Protein AF-A0A2G8KL59-F1 (afdb_monomer)

Nearest PDB structures (foldseek):
  3nyb-assembly1_A  TM=6.757E-01  e=1.207E-05  Saccharomyces cerevisiae
  8idf-assembly1_A  TM=8.031E-01  e=1.115E-02  Homo sapiens
  5w0b-assembly4_A  TM=6.955E-01  e=7.708E-03  Homo sapiens
  5w0m-assembly1_A  TM=6.969E-01  e=2.984E-02  Homo sapiens
  6bu2-assembly1_A  TM=5.010E-01  e=3.952E-01  Mycobacterium tuberculosis H37Rv

Structure (mmCIF, N/CA/C/O backbone):
data_AF-A0A2G8KL59-F1
#
_entry.id   AF-A0A2G8KL59-F1
#
loop_
_atom_site.group_PDB
_atom_site.id
_atom_site.type_symbol
_atom_site.label_atom_id
_atom_site.label_alt_id
_atom_site.label_comp_id
_atom_site.label_asym_id
_atom_site.label_entity_id
_atom_site.label_seq_id
_atom_site.pdbx_PDB_ins_code
_atom_site.Cartn_x
_atom_site.Cartn_y
_atom_site.Cartn_z
_atom_site.occupancy
_atom_site.B_iso_or_equiv
_atom_site.auth_seq_id
_atom_site.auth_comp_id
_atom_site.auth_asym_id
_atom_site.auth_atom_id
_atom_site.pdbx_PDB_model_num
ATOM 1 N N . MET A 1 1 ? -15.447 -1.479 -6.024 1.00 52.22 1 MET A N 1
ATOM 2 C CA . MET A 1 1 ? -15.598 -0.350 -5.080 1.00 52.22 1 MET A CA 1
ATOM 3 C C . MET A 1 1 ? -14.205 0.105 -4.703 1.00 52.22 1 MET A C 1
ATOM 5 O O . MET A 1 1 ? -13.374 -0.768 -4.487 1.00 52.22 1 MET A O 1
ATOM 9 N N . CYS A 1 2 ? -13.952 1.416 -4.714 1.00 70.50 2 CYS A N 1
ATOM 10 C CA . CYS A 1 2 ? -12.702 1.983 -4.208 1.00 70.50 2 CYS A CA 1
ATOM 11 C C . CYS A 1 2 ? -12.591 1.745 -2.701 1.00 70.50 2 CYS A C 1
ATOM 13 O O . CYS A 1 2 ? -13.596 1.823 -1.992 1.00 70.50 2 CYS A O 1
ATOM 15 N N . ASP A 1 3 ? -11.370 1.474 -2.258 1.00 85.31 3 ASP A N 1
ATOM 16 C CA . ASP A 1 3 ? -11.011 1.362 -0.849 1.00 85.31 3 ASP A CA 1
ATOM 17 C C . ASP A 1 3 ? -10.439 2.716 -0.396 1.00 85.31 3 ASP A C 1
ATOM 19 O O . ASP A 1 3 ? -10.024 3.525 -1.230 1.00 85.31 3 ASP A O 1
ATOM 23 N N . ILE A 1 4 ? -10.487 3.002 0.905 1.00 86.75 4 ILE A N 1
ATOM 24 C CA . ILE A 1 4 ? -9.891 4.207 1.493 1.00 86.75 4 ILE A CA 1
ATOM 25 C C . ILE A 1 4 ? -8.611 3.807 2.220 1.00 86.75 4 ILE A C 1
ATOM 27 O O . ILE A 1 4 ? -8.664 3.040 3.179 1.00 86.75 4 ILE A O 1
ATOM 31 N N . ASP A 1 5 ? -7.485 4.386 1.817 1.00 85.38 5 ASP A N 1
ATOM 32 C CA . ASP A 1 5 ? -6.208 4.249 2.512 1.00 85.38 5 ASP A CA 1
ATOM 33 C C . ASP A 1 5 ? -5.974 5.447 3.444 1.00 85.38 5 ASP A C 1
ATOM 35 O O . ASP A 1 5 ? -5.984 6.604 3.020 1.00 85.38 5 ASP A O 1
ATOM 39 N N . LEU A 1 6 ? -5.751 5.178 4.730 1.00 85.75 6 LEU A N 1
ATOM 40 C CA . LEU A 1 6 ? -5.418 6.176 5.747 1.00 85.75 6 LEU A CA 1
ATOM 41 C C . LEU A 1 6 ? -4.033 5.897 6.329 1.00 85.75 6 LEU A C 1
ATOM 43 O O . LEU A 1 6 ? -3.660 4.750 6.575 1.00 85.75 6 LEU A O 1
ATOM 47 N N . VAL A 1 7 ? -3.278 6.960 6.605 1.00 86.00 7 VAL A N 1
ATOM 48 C CA . VAL A 1 7 ? -1.953 6.866 7.230 1.00 86.00 7 VAL A CA 1
ATOM 49 C C . VAL A 1 7 ? -1.899 7.769 8.456 1.00 86.00 7 VAL A C 1
ATOM 51 O O . VAL A 1 7 ? -2.078 8.981 8.345 1.00 86.00 7 VAL A O 1
ATOM 54 N N . PHE A 1 8 ? -1.608 7.195 9.625 1.00 85.62 8 PHE A N 1
ATOM 55 C CA . PHE A 1 8 ? -1.273 7.971 10.821 1.00 85.62 8 PHE A CA 1
ATOM 56 C C . PHE A 1 8 ? 0.236 8.229 10.889 1.00 85.62 8 PHE A C 1
ATOM 58 O O . PHE A 1 8 ? 1.040 7.292 10.877 1.00 85.62 8 PHE A O 1
ATOM 65 N N . LEU A 1 9 ? 0.615 9.505 10.993 1.00 80.81 9 LEU A N 1
ATOM 66 C CA . LEU A 1 9 ? 1.997 9.975 11.108 1.00 80.81 9 LEU A CA 1
ATOM 67 C C . LEU A 1 9 ? 2.200 10.693 12.449 1.00 80.81 9 LEU A C 1
ATOM 69 O O . LEU A 1 9 ? 1.324 11.442 12.879 1.00 80.81 9 LEU A O 1
ATOM 73 N N . GLY A 1 10 ? 3.363 10.507 13.079 1.00 78.25 10 GLY A N 1
ATOM 74 C CA . GLY A 1 10 ? 3.754 11.214 14.305 1.00 78.25 10 GLY A CA 1
ATOM 75 C C . GLY A 1 10 ? 4.236 10.290 15.421 1.00 78.25 10 GLY A C 1
ATOM 76 O O . GLY A 1 10 ? 4.453 9.098 15.205 1.00 78.25 10 GLY A O 1
ATOM 77 N N . ASP A 1 11 ? 4.406 10.856 16.617 1.00 81.69 11 ASP A N 1
ATOM 78 C CA . ASP A 1 11 ? 4.613 10.075 17.838 1.00 81.69 11 ASP A CA 1
ATOM 79 C C . ASP A 1 11 ? 3.263 9.527 18.317 1.00 81.69 11 ASP A C 1
ATOM 81 O O . ASP A 1 11 ? 2.388 10.272 18.759 1.00 81.69 11 ASP A O 1
ATOM 85 N N . LEU A 1 12 ? 3.076 8.218 18.160 1.00 83.62 12 LEU A N 1
ATOM 86 C CA . LEU A 1 12 ? 1.818 7.523 18.447 1.00 83.62 12 LEU A CA 1
ATOM 87 C C . LEU A 1 12 ? 1.906 6.674 19.730 1.00 83.62 12 LEU A C 1
ATOM 89 O O . LEU A 1 12 ? 0.947 5.974 20.080 1.00 83.62 12 LEU A O 1
ATOM 93 N N . GLY A 1 13 ? 3.042 6.735 20.433 1.00 85.62 13 GLY A N 1
ATOM 94 C CA . GLY A 1 13 ? 3.350 5.878 21.574 1.00 85.62 13 GLY A CA 1
ATOM 95 C C . GLY A 1 13 ? 3.427 4.389 21.215 1.00 85.62 13 GLY A C 1
ATOM 96 O O . GLY A 1 13 ? 3.571 4.000 20.054 1.00 85.62 13 GLY A O 1
ATOM 97 N N . ASP A 1 14 ? 3.319 3.533 22.231 1.00 88.69 14 ASP A N 1
ATOM 98 C CA . ASP A 1 14 ? 3.513 2.092 22.067 1.00 88.69 14 ASP A CA 1
ATOM 99 C C . ASP A 1 14 ? 2.321 1.387 21.408 1.00 88.69 14 ASP A C 1
ATOM 101 O O . ASP A 1 14 ? 1.160 1.567 21.787 1.00 88.69 14 ASP A O 1
ATOM 105 N N . ASN A 1 15 ? 2.635 0.474 20.483 1.00 88.38 15 ASN A N 1
ATOM 106 C CA . ASN A 1 15 ? 1.686 -0.431 19.824 1.00 88.38 15 ASN A CA 1
ATOM 107 C C . ASN A 1 15 ? 0.427 0.263 19.244 1.00 88.38 15 ASN A C 1
ATOM 109 O O . ASN A 1 15 ? -0.693 -0.204 19.496 1.00 88.38 15 ASN A O 1
ATOM 113 N N . PRO A 1 16 ? 0.564 1.344 18.451 1.00 91.19 16 PRO A N 1
ATOM 114 C CA . PRO A 1 16 ? -0.570 2.166 18.024 1.00 91.19 16 PRO A CA 1
ATOM 115 C C . PRO A 1 16 ? -1.569 1.397 17.147 1.00 91.19 16 PRO A C 1
ATOM 117 O O . PRO A 1 16 ? -2.777 1.523 17.335 1.00 91.19 16 PRO A O 1
ATOM 120 N N . CYS A 1 17 ? -1.076 0.519 16.267 1.00 92.81 17 CYS A N 1
ATOM 121 C CA . CYS A 1 17 ? -1.902 -0.344 15.417 1.00 92.81 17 CYS A CA 1
ATOM 122 C C . CYS A 1 17 ? -2.822 -1.260 16.235 1.00 92.81 17 CYS A C 1
ATOM 124 O O . CYS A 1 17 ? -4.033 -1.309 16.014 1.0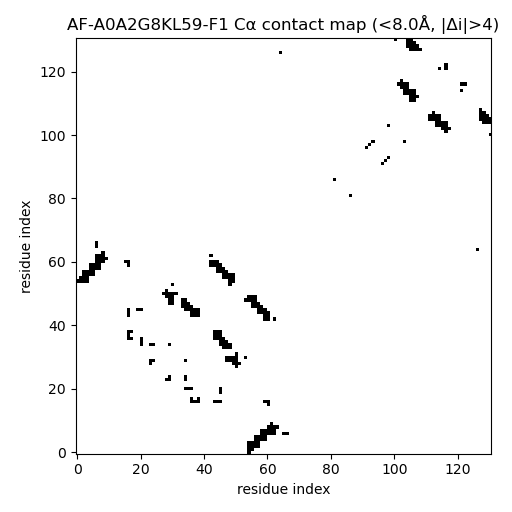0 92.81 17 CYS A O 1
ATOM 126 N N . ARG A 1 18 ? -2.260 -1.937 17.242 1.00 93.12 18 ARG A N 1
ATOM 127 C CA . ARG A 1 18 ? -3.021 -2.837 18.108 1.00 93.12 18 ARG A CA 1
ATOM 128 C C . ARG A 1 18 ? -4.033 -2.075 18.960 1.00 93.12 18 ARG A C 1
ATOM 130 O O . ARG A 1 18 ? -5.169 -2.519 19.069 1.00 93.12 18 ARG A O 1
ATOM 137 N N . ARG A 1 19 ? -3.638 -0.935 19.537 1.00 94.00 19 ARG A N 1
ATOM 138 C CA . ARG A 1 19 ? -4.530 -0.088 20.347 1.00 94.00 19 ARG A CA 1
ATOM 139 C C . ARG A 1 19 ? -5.746 0.367 19.548 1.00 94.00 19 ARG A C 1
ATOM 141 O O . ARG A 1 19 ? -6.863 0.093 19.973 1.00 94.00 19 ARG A O 1
ATOM 148 N N . LEU A 1 20 ? -5.530 0.955 18.368 1.00 93.88 20 LEU A N 1
ATOM 149 C CA . LEU A 1 20 ? -6.630 1.380 17.502 1.00 93.88 20 LEU A CA 1
ATOM 150 C C . LEU A 1 20 ? -7.520 0.193 17.116 1.00 93.88 20 LEU A C 1
ATOM 152 O O . LEU A 1 20 ? -8.742 0.289 17.158 1.00 93.88 20 LEU A O 1
ATOM 156 N N . GLY A 1 21 ? -6.914 -0.941 16.762 1.00 93.25 21 GLY A N 1
ATOM 157 C CA . GLY A 1 21 ? -7.649 -2.150 16.415 1.00 93.25 21 GLY A CA 1
ATOM 158 C C . GLY A 1 21 ? -8.581 -2.640 17.527 1.00 93.25 21 GLY A C 1
ATOM 159 O O . GLY A 1 21 ? -9.715 -3.015 17.244 1.00 93.25 21 GLY A O 1
ATOM 160 N N . GLU A 1 22 ? -8.132 -2.618 18.783 1.00 93.19 22 GLU A N 1
ATOM 161 C CA . GLU A 1 22 ? -8.970 -2.975 19.935 1.00 93.19 22 GLU A CA 1
ATOM 162 C C . GLU A 1 22 ? -10.053 -1.927 20.218 1.00 93.19 22 GLU A C 1
ATOM 164 O O . GLU A 1 22 ? -11.195 -2.287 20.496 1.00 93.19 22 GLU A O 1
ATOM 169 N N . GLU A 1 23 ? -9.745 -0.636 20.102 1.00 93.06 23 GLU A N 1
ATOM 170 C CA . GLU A 1 23 ? -10.741 0.433 20.263 1.00 93.06 23 GLU A CA 1
ATOM 171 C C . GLU A 1 23 ? -11.855 0.324 19.210 1.00 93.06 23 GLU A C 1
ATOM 173 O O . GLU A 1 23 ? -13.039 0.387 19.545 1.00 93.06 23 GLU A O 1
ATOM 178 N N . LEU A 1 24 ? -11.495 0.058 17.953 1.00 94.12 24 LEU A N 1
ATOM 179 C CA . LEU A 1 24 ? -12.447 -0.105 16.854 1.00 94.12 24 LEU A CA 1
ATOM 180 C C . LEU A 1 24 ? -13.315 -1.360 16.991 1.00 94.12 24 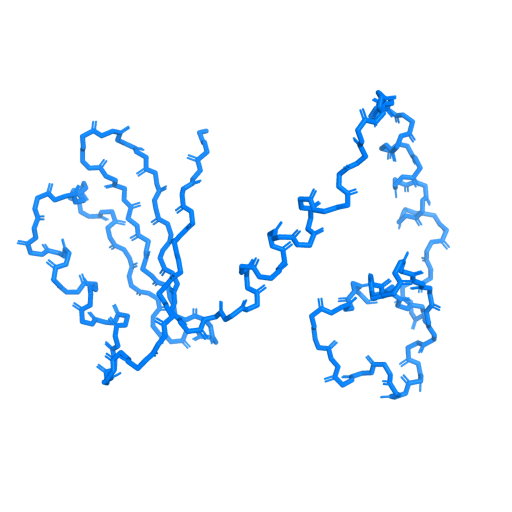LEU A C 1
ATOM 182 O O . LEU A 1 24 ? -14.471 -1.345 16.578 1.00 94.12 24 LEU A O 1
ATOM 186 N N . LYS A 1 25 ? -12.800 -2.442 17.590 1.00 91.44 25 LYS A N 1
ATOM 187 C CA . LYS A 1 25 ? -13.603 -3.647 17.882 1.00 91.44 25 LYS A CA 1
ATOM 188 C C . LYS A 1 25 ? -14.720 -3.385 18.886 1.00 91.44 25 LYS A C 1
ATOM 190 O O . LYS A 1 25 ? -15.706 -4.116 18.888 1.00 91.44 25 LYS A O 1
ATOM 195 N N . ASN A 1 26 ? -14.558 -2.369 19.729 1.00 89.25 26 ASN A N 1
ATOM 196 C CA . ASN A 1 26 ? -15.506 -2.018 20.779 1.00 89.25 26 ASN A CA 1
ATOM 197 C C . ASN A 1 26 ? -16.466 -0.888 20.373 1.00 89.25 26 ASN A C 1
ATOM 199 O O . ASN A 1 26 ? -17.247 -0.429 21.206 1.00 89.25 26 ASN A O 1
ATOM 203 N N . CYS A 1 27 ? -16.433 -0.428 19.118 1.00 89.88 27 CYS A N 1
ATOM 204 C CA . CYS A 1 27 ? -17.333 0.608 18.619 1.00 89.88 27 CYS A CA 1
ATOM 205 C C . CYS A 1 27 ? -18.234 0.094 17.486 1.00 89.88 27 CYS A C 1
ATOM 207 O O . CYS A 1 27 ? -18.028 -0.983 16.933 1.00 89.88 27 CYS A O 1
ATOM 209 N N . ALA A 1 28 ? -19.258 0.877 17.144 1.00 89.62 28 ALA A N 1
ATOM 210 C CA . ALA A 1 28 ? -20.235 0.529 16.112 1.00 89.62 28 ALA A CA 1
ATOM 211 C C . ALA A 1 28 ? -19.838 0.997 14.697 1.00 89.62 28 ALA A C 1
ATOM 213 O O . ALA A 1 28 ? -20.653 0.894 13.783 1.00 89.62 28 ALA A O 1
ATOM 214 N N . LEU A 1 29 ? -18.628 1.547 14.514 1.00 91.88 29 LEU A N 1
ATOM 215 C CA . LEU A 1 29 ? -18.187 2.032 13.200 1.00 91.88 29 LEU A CA 1
ATOM 216 C C . LEU A 1 29 ? -17.963 0.870 12.229 1.00 91.88 29 LEU A C 1
ATOM 218 O O . LEU A 1 29 ? -18.475 0.935 11.118 1.00 91.88 29 LEU A O 1
ATOM 222 N N . PRO A 1 30 ? -17.248 -0.209 12.593 1.00 94.62 30 PRO A N 1
ATOM 223 C CA . PRO A 1 30 ? -17.001 -1.285 11.650 1.00 94.62 30 PRO A CA 1
ATOM 224 C C . PRO A 1 30 ? -18.144 -2.294 11.637 1.00 94.62 30 PRO A C 1
ATOM 226 O O . PRO A 1 30 ? -18.700 -2.660 12.672 1.00 94.62 30 PRO A O 1
ATOM 229 N N . SER A 1 31 ? -18.427 -2.834 10.458 1.00 94.94 31 SER A N 1
ATOM 230 C CA . SER A 1 31 ? -19.261 -4.021 10.303 1.00 94.94 31 SER A CA 1
ATOM 231 C C . SER A 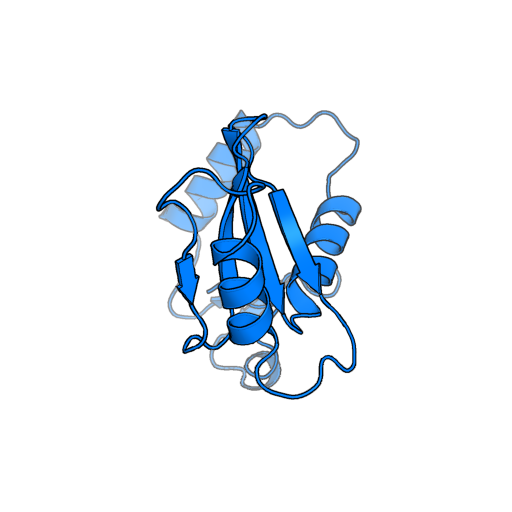1 31 ? -18.707 -5.161 11.164 1.00 94.94 31 SER A C 1
ATOM 233 O O . SER A 1 31 ? -17.491 -5.403 11.197 1.00 94.94 31 SER A O 1
ATOM 235 N N . GLN A 1 32 ? -19.592 -5.888 11.846 1.00 91.00 32 GLN A N 1
ATOM 236 C CA . GLN A 1 32 ? -19.202 -6.944 12.777 1.00 91.00 32 GLN A CA 1
ATOM 237 C C . GLN A 1 32 ? -18.314 -7.994 12.085 1.00 91.00 32 GLN A C 1
ATOM 239 O O . GLN A 1 32 ? -18.646 -8.510 11.021 1.00 91.00 32 GLN A O 1
ATOM 244 N N . GLY A 1 33 ? -17.157 -8.294 12.682 1.00 88.50 33 GLY A N 1
ATOM 245 C CA . GLY A 1 33 ? -16.207 -9.285 12.158 1.00 88.50 33 GLY A CA 1
ATOM 246 C C . GLY A 1 33 ? -15.346 -8.826 10.973 1.00 88.50 33 GLY A C 1
ATOM 247 O O . GLY A 1 33 ? -14.541 -9.614 10.479 1.00 88.50 33 GLY A O 1
ATOM 248 N N . THR A 1 34 ? -15.466 -7.574 10.520 1.00 93.75 34 THR A N 1
ATOM 249 C CA . THR A 1 34 ? -14.669 -7.072 9.382 1.00 93.75 34 THR A CA 1
ATOM 250 C C . THR A 1 34 ? -13.302 -6.523 9.778 1.00 93.75 34 THR A C 1
ATOM 252 O O . THR A 1 34 ? -12.401 -6.475 8.942 1.00 93.75 34 THR A O 1
ATOM 255 N N . ILE A 1 35 ? -13.124 -6.153 11.049 1.00 95.19 35 ILE A N 1
ATOM 256 C CA . ILE A 1 35 ? -11.869 -5.589 11.548 1.00 95.19 35 ILE A CA 1
ATOM 257 C C . ILE A 1 35 ? -10.783 -6.662 11.578 1.00 95.19 35 ILE A C 1
ATOM 259 O O . ILE A 1 35 ? -10.933 -7.704 12.220 1.00 95.19 35 ILE A O 1
ATOM 263 N N . LYS A 1 36 ? -9.646 -6.370 10.950 1.00 94.69 36 LYS A N 1
ATOM 264 C CA . LYS A 1 36 ? -8.431 -7.182 10.993 1.00 94.69 36 LYS A CA 1
ATOM 265 C C . LYS A 1 36 ? -7.250 -6.311 11.379 1.00 94.69 36 LYS A C 1
ATOM 267 O O . LYS A 1 36 ? -7.002 -5.287 10.757 1.00 94.69 36 LYS A O 1
ATOM 272 N N . VAL A 1 37 ? -6.505 -6.753 12.384 1.00 94.31 37 VAL A N 1
ATOM 273 C CA . VAL A 1 37 ? -5.283 -6.092 12.850 1.00 94.31 37 VAL A CA 1
ATOM 274 C C . VAL A 1 37 ? -4.100 -6.937 12.396 1.00 94.31 37 VAL A C 1
ATOM 276 O O . VAL A 1 37 ? -4.009 -8.113 12.745 1.00 94.31 37 VAL A O 1
ATOM 279 N N . LEU A 1 38 ? -3.225 -6.347 11.590 1.00 92.81 38 LEU A N 1
ATOM 280 C CA . LEU A 1 38 ? -2.021 -6.959 11.037 1.00 92.81 38 LEU A CA 1
ATOM 281 C C . LEU A 1 38 ? -0.815 -6.178 11.563 1.00 92.81 38 LEU A C 1
ATOM 283 O O . LEU A 1 38 ? -0.245 -5.344 10.867 1.00 92.81 38 LEU A O 1
ATOM 287 N N . ASP A 1 39 ? -0.457 -6.411 12.822 1.00 90.00 39 ASP A N 1
ATOM 288 C CA . ASP A 1 39 ? 0.560 -5.647 13.558 1.00 90.00 39 ASP A CA 1
ATOM 289 C C . ASP A 1 39 ? 1.980 -6.231 13.467 1.00 90.00 39 ASP A C 1
ATOM 291 O O . ASP A 1 39 ? 2.941 -5.568 13.844 1.00 90.00 39 ASP A O 1
ATOM 295 N N . LYS A 1 40 ? 2.125 -7.452 12.939 1.00 86.69 40 LYS A N 1
ATOM 296 C CA . LYS A 1 40 ? 3.415 -8.160 12.819 1.00 86.69 40 LYS A CA 1
ATOM 297 C C . LYS A 1 40 ? 4.167 -7.915 11.508 1.00 86.69 40 LYS A C 1
ATOM 299 O O . LYS A 1 40 ? 5.288 -8.393 11.359 1.00 86.69 40 LYS A O 1
ATOM 304 N N . ALA A 1 41 ? 3.546 -7.255 10.533 1.00 82.62 41 ALA A N 1
ATOM 305 C CA . ALA A 1 41 ? 4.176 -6.967 9.248 1.00 82.62 41 ALA A CA 1
ATOM 306 C C . ALA A 1 41 ? 5.135 -5.768 9.351 1.00 82.62 41 ALA A C 1
ATOM 308 O O . ALA A 1 41 ? 5.037 -4.965 10.275 1.00 82.62 41 ALA A O 1
ATOM 309 N N . THR A 1 42 ? 6.030 -5.609 8.369 1.00 80.94 42 THR A N 1
ATOM 310 C CA . THR A 1 42 ? 6.923 -4.436 8.262 1.00 80.94 42 THR A CA 1
ATOM 311 C C . THR A 1 42 ? 6.150 -3.116 8.257 1.00 80.94 42 THR A C 1
ATOM 313 O O . THR A 1 42 ? 6.631 -2.121 8.787 1.00 80.94 42 THR A O 1
ATOM 316 N N . VAL A 1 43 ? 4.941 -3.130 7.690 1.00 82.50 43 VAL A N 1
ATOM 317 C CA . VAL A 1 43 ? 3.963 -2.048 7.785 1.00 82.50 43 VAL A CA 1
ATOM 318 C C . VAL A 1 43 ? 2.757 -2.568 8.568 1.00 82.50 43 VAL A C 1
ATOM 320 O O . VAL A 1 43 ? 2.021 -3.405 8.041 1.00 82.50 43 VAL A O 1
ATOM 323 N N . PRO A 1 44 ? 2.541 -2.108 9.811 1.00 88.12 44 PRO A N 1
ATOM 324 C CA . PRO A 1 44 ? 1.346 -2.444 10.572 1.00 88.12 44 PRO A CA 1
ATOM 325 C C . PRO A 1 44 ? 0.089 -1.846 9.934 1.00 88.12 44 PRO A C 1
ATOM 327 O O . PRO A 1 44 ? 0.067 -0.652 9.627 1.00 88.12 44 PRO A O 1
ATOM 330 N N . ILE A 1 45 ? -0.964 -2.654 9.773 1.00 92.56 45 ILE A N 1
ATOM 331 C CA . ILE A 1 45 ? -2.223 -2.235 9.132 1.00 92.56 45 ILE A CA 1
ATOM 332 C C . ILE A 1 45 ? -3.433 -2.675 9.961 1.00 92.56 45 ILE A C 1
ATOM 334 O O . ILE A 1 45 ? -3.500 -3.818 10.416 1.00 92.56 45 ILE A O 1
ATOM 338 N N . VAL A 1 46 ? -4.425 -1.797 10.100 1.00 94.88 46 VAL A N 1
ATOM 339 C CA . VAL A 1 46 ? -5.787 -2.137 10.529 1.00 94.88 46 VAL A CA 1
ATOM 340 C C . VAL A 1 46 ? -6.709 -2.038 9.322 1.00 94.88 46 VAL A C 1
ATOM 342 O O . VAL A 1 46 ? -6.829 -0.976 8.725 1.00 94.88 46 VAL A O 1
ATOM 345 N N . LYS A 1 47 ? -7.368 -3.136 8.967 1.00 95.00 47 LYS A N 1
ATOM 346 C CA . LYS A 1 47 ? -8.368 -3.177 7.896 1.00 95.00 47 LYS A CA 1
ATOM 347 C C . LYS A 1 47 ? -9.754 -3.268 8.498 1.00 95.00 47 LYS A C 1
ATOM 349 O O . LYS A 1 47 ? -9.933 -4.014 9.460 1.00 95.00 47 LYS A O 1
ATOM 354 N N . LEU A 1 48 ? -10.731 -2.574 7.935 1.00 95.94 48 LEU A N 1
ATOM 355 C CA . LEU A 1 48 ? -12.127 -2.660 8.361 1.00 95.94 48 LEU A CA 1
ATOM 356 C C . LEU A 1 48 ? -13.086 -2.371 7.208 1.00 95.94 48 LEU A C 1
ATOM 358 O O . LEU A 1 48 ? -12.690 -1.905 6.142 1.00 95.94 48 LEU A O 1
ATOM 362 N N . THR A 1 49 ? -14.367 -2.651 7.415 1.00 95.75 49 THR A N 1
ATOM 363 C CA . THR A 1 49 ? -15.443 -2.177 6.538 1.00 95.75 49 THR A CA 1
ATOM 364 C C . THR A 1 49 ? -16.397 -1.344 7.367 1.00 95.75 49 THR A C 1
ATOM 366 O O . THR A 1 49 ? -16.903 -1.837 8.371 1.00 95.75 49 THR A O 1
ATOM 369 N N . ASP A 1 50 ? -16.636 -0.100 6.971 1.00 94.12 50 ASP A N 1
ATOM 370 C CA . ASP A 1 50 ? -17.580 0.775 7.662 1.00 94.12 50 ASP A CA 1
ATOM 371 C C . ASP A 1 50 ? -19.001 0.185 7.617 1.00 94.12 50 ASP A C 1
ATOM 373 O O . ASP A 1 50 ? -19.457 -0.310 6.584 1.00 94.12 50 ASP A O 1
ATOM 377 N N . ALA A 1 51 ? -19.697 0.193 8.752 1.00 94.06 51 ALA A N 1
ATOM 378 C CA . ALA A 1 51 ? -21.005 -0.432 8.924 1.00 94.06 51 ALA A CA 1
ATOM 379 C C . ALA A 1 51 ? -22.100 0.257 8.108 1.00 94.06 51 ALA A C 1
ATOM 381 O O . ALA A 1 51 ? -23.023 -0.407 7.635 1.00 94.06 51 ALA A O 1
ATOM 382 N N . PHE A 1 52 ? -21.995 1.571 7.917 1.00 93.31 52 PHE A N 1
ATOM 383 C CA . PHE A 1 52 ? -23.034 2.355 7.262 1.00 93.31 52 PHE A CA 1
ATOM 384 C C . PHE A 1 52 ? -22.842 2.416 5.743 1.00 93.31 52 PHE A C 1
ATOM 386 O O . PHE A 1 52 ? -23.744 2.086 4.978 1.00 93.31 52 PHE A O 1
ATOM 393 N N . THR A 1 53 ? -21.653 2.815 5.301 1.00 93.50 53 THR A N 1
ATOM 394 C CA . THR A 1 53 ? -21.315 3.049 3.891 1.00 93.50 53 THR A CA 1
ATOM 395 C C . THR A 1 53 ? -20.854 1.795 3.158 1.00 93.50 53 THR A C 1
ATOM 397 O O . THR A 1 53 ? -20.817 1.795 1.929 1.00 93.50 53 THR A O 1
ATOM 400 N N . GLN A 1 54 ? -20.490 0.735 3.892 1.00 93.38 54 GLN A N 1
ATOM 401 C CA . GLN A 1 54 ? -19.900 -0.496 3.350 1.00 93.38 54 GLN A CA 1
ATOM 402 C C . GLN A 1 54 ? -18.561 -0.279 2.623 1.00 93.38 54 GLN A C 1
ATOM 404 O O . GLN A 1 54 ? -18.090 -1.148 1.885 1.00 93.38 54 GLN A O 1
ATOM 409 N N . ILE A 1 55 ? -17.917 0.872 2.835 1.00 93.50 55 ILE A N 1
ATOM 410 C CA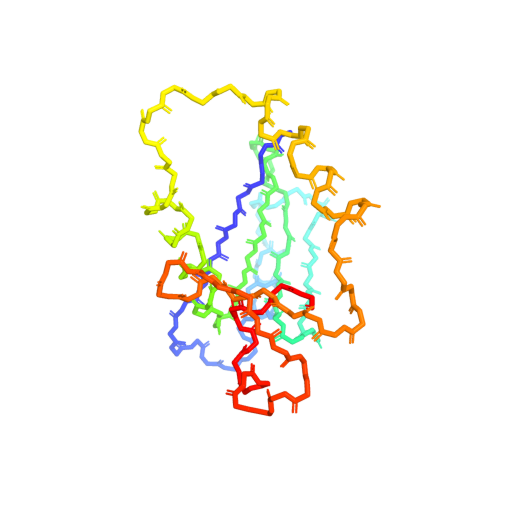 . ILE A 1 55 ? -16.603 1.173 2.269 1.00 93.50 55 ILE A CA 1
ATOM 411 C C . ILE A 1 55 ? -15.525 0.441 3.073 1.00 93.50 55 ILE A C 1
ATOM 413 O O . ILE A 1 55 ? -15.549 0.420 4.307 1.00 93.50 55 ILE A O 1
ATOM 417 N N . ARG A 1 56 ? -14.565 -0.168 2.369 1.00 94.25 56 ARG A N 1
ATOM 418 C CA . ARG A 1 56 ? -13.378 -0.765 2.989 1.00 94.25 56 ARG A CA 1
ATOM 419 C C . ARG A 1 56 ? -12.345 0.312 3.287 1.00 94.25 56 ARG A C 1
ATOM 421 O O . ARG A 1 56 ? -12.099 1.177 2.450 1.00 94.25 56 ARG A O 1
ATOM 428 N N . VAL A 1 57 ? -11.742 0.226 4.466 1.00 93.94 57 VAL A N 1
ATOM 429 C CA . VAL A 1 57 ? -10.724 1.165 4.934 1.00 93.94 57 VAL A CA 1
ATOM 430 C C . VAL A 1 57 ? -9.498 0.388 5.394 1.00 93.94 57 VAL A C 1
ATOM 432 O O . VAL A 1 57 ? -9.613 -0.493 6.251 1.00 93.94 57 VAL A O 1
ATOM 435 N N . ASP A 1 58 ? -8.339 0.749 4.854 1.00 92.12 58 ASP A N 1
ATOM 436 C CA . ASP A 1 58 ? -7.027 0.248 5.246 1.00 92.12 58 ASP A CA 1
ATOM 437 C C . ASP A 1 58 ? -6.268 1.381 5.962 1.00 92.12 58 ASP A C 1
ATOM 439 O O . ASP A 1 58 ? -6.022 2.445 5.403 1.00 92.12 58 ASP A O 1
ATOM 443 N N . ILE A 1 59 ? -5.917 1.179 7.233 1.00 92.38 59 ILE A N 1
ATOM 444 C CA . ILE A 1 59 ? -5.252 2.175 8.085 1.00 92.38 59 ILE A CA 1
ATOM 445 C C . ILE A 1 59 ? -3.838 1.694 8.390 1.00 92.38 59 ILE A C 1
ATOM 447 O O . ILE A 1 59 ? -3.663 0.688 9.075 1.00 92.38 59 ILE A O 1
ATOM 451 N N . SER A 1 60 ? -2.828 2.422 7.931 1.00 89.94 60 SER A N 1
ATOM 452 C CA . SER A 1 60 ? -1.417 2.126 8.189 1.00 89.94 60 SER A CA 1
ATOM 453 C C . SER A 1 60 ? -0.780 3.139 9.141 1.00 89.94 60 SER A C 1
ATOM 455 O O . SER A 1 60 ? -1.262 4.260 9.322 1.00 89.94 60 SER A O 1
ATOM 457 N N . PHE A 1 61 ? 0.309 2.728 9.788 1.00 86.12 61 PHE A N 1
ATOM 458 C CA . PHE A 1 61 ? 0.967 3.501 10.840 1.00 86.12 61 PHE A CA 1
ATOM 459 C C . PHE A 1 61 ? 2.425 3.765 10.500 1.00 86.12 61 PHE A C 1
ATOM 461 O O . PHE A 1 61 ? 3.170 2.836 10.199 1.00 86.12 61 PHE A O 1
ATOM 468 N N . ASN A 1 62 ? 2.833 5.027 10.638 1.00 67.25 62 ASN A N 1
ATOM 469 C CA . ASN A 1 62 ? 4.221 5.478 10.545 1.00 67.25 62 ASN A CA 1
ATOM 470 C C . ASN A 1 62 ? 4.926 5.100 9.226 1.00 67.25 62 ASN A C 1
ATOM 472 O O . ASN A 1 62 ? 6.123 4.817 9.201 1.00 67.25 62 ASN A O 1
ATOM 476 N N . VAL A 1 63 ? 4.180 5.116 8.118 1.00 62.56 63 VAL A N 1
ATOM 477 C CA . VAL A 1 63 ? 4.714 4.905 6.769 1.00 62.56 63 VAL A CA 1
ATOM 478 C C . VAL A 1 63 ? 4.666 6.226 6.015 1.00 62.56 63 VAL A C 1
ATOM 480 O O . VAL A 1 63 ? 3.689 6.529 5.338 1.00 62.56 63 VAL A O 1
ATOM 483 N N . LYS A 1 64 ? 5.723 7.039 6.132 1.00 58.38 64 LYS A N 1
ATOM 484 C CA . LYS A 1 64 ? 5.858 8.272 5.328 1.00 58.38 64 LYS A CA 1
ATOM 485 C C . LYS A 1 64 ? 5.793 8.002 3.819 1.00 58.38 64 LYS A C 1
ATOM 487 O O . LYS A 1 64 ? 5.321 8.837 3.052 1.00 58.38 64 LYS A O 1
ATOM 492 N N . THR A 1 65 ? 6.225 6.818 3.407 1.00 60.66 65 THR A N 1
ATOM 493 C CA . THR A 1 65 ? 6.492 6.512 2.004 1.00 60.66 65 THR A CA 1
ATOM 494 C C . THR A 1 65 ? 5.231 6.311 1.168 1.00 60.66 65 THR A C 1
ATOM 496 O O . THR A 1 65 ? 5.219 6.712 0.013 1.00 60.66 65 THR A O 1
ATOM 499 N N . THR A 1 66 ? 4.120 5.820 1.730 1.00 59.56 66 THR A N 1
ATOM 500 C CA . THR A 1 66 ? 2.860 5.655 0.974 1.00 59.56 66 THR A CA 1
ATOM 501 C C . THR A 1 66 ? 2.270 6.998 0.533 1.00 59.56 66 THR A C 1
ATOM 503 O O . THR A 1 66 ? 1.819 7.138 -0.603 1.00 59.56 66 THR A O 1
ATOM 506 N N . THR A 1 67 ? 2.310 8.014 1.402 1.00 64.31 67 THR A N 1
ATOM 507 C CA . THR A 1 67 ? 1.829 9.365 1.066 1.00 64.31 67 THR A CA 1
ATOM 508 C C . THR A 1 67 ? 2.734 10.074 0.061 1.00 64.31 67 THR A C 1
ATOM 510 O O . THR A 1 67 ? 2.249 10.829 -0.780 1.00 64.31 67 THR A O 1
ATOM 513 N N . GLU A 1 68 ? 4.042 9.815 0.115 1.00 67.94 68 GLU A N 1
ATOM 514 C CA . GLU A 1 68 ? 5.004 10.342 -0.857 1.00 67.94 68 GLU A CA 1
ATOM 515 C C . GLU A 1 68 ? 4.801 9.697 -2.232 1.00 67.94 68 GLU A C 1
ATOM 517 O O . GLU A 1 68 ? 4.756 10.416 -3.226 1.00 67.94 68 GLU A O 1
ATOM 522 N N . CYS A 1 69 ? 4.567 8.381 -2.295 1.00 65.56 69 CYS A N 1
ATOM 523 C CA . CYS A 1 69 ? 4.231 7.684 -3.537 1.00 65.56 69 CYS A CA 1
ATOM 524 C C . CYS A 1 69 ? 2.927 8.202 -4.161 1.00 65.56 69 CYS A C 1
ATOM 526 O O . CYS A 1 69 ? 2.893 8.460 -5.362 1.00 65.56 69 CYS A O 1
ATOM 528 N N . ALA A 1 70 ? 1.866 8.388 -3.368 1.00 67.62 70 ALA A N 1
ATOM 529 C CA . ALA A 1 70 ? 0.591 8.909 -3.870 1.00 67.62 70 ALA A CA 1
ATOM 530 C C . ALA A 1 70 ? 0.757 10.314 -4.471 1.00 67.62 70 ALA A C 1
ATOM 532 O O . ALA A 1 70 ? 0.360 10.560 -5.610 1.00 67.62 70 ALA A O 1
ATOM 533 N N . LYS A 1 71 ? 1.446 11.205 -3.749 1.00 68.81 71 LYS A N 1
ATOM 534 C CA . LYS A 1 71 ? 1.755 12.553 -4.233 1.00 68.81 71 LYS A CA 1
ATOM 535 C C . LYS A 1 71 ? 2.665 12.536 -5.463 1.00 68.81 71 LYS A C 1
ATOM 537 O O . LYS A 1 71 ? 2.494 13.350 -6.364 1.00 68.81 71 LYS A O 1
ATOM 542 N N . PHE A 1 72 ? 3.627 11.617 -5.514 1.00 71.56 72 PHE A N 1
ATOM 543 C CA . PHE A 1 72 ? 4.497 11.441 -6.671 1.00 71.56 72 PHE A CA 1
ATOM 544 C C . PHE A 1 72 ? 3.692 11.043 -7.912 1.00 71.56 72 PHE A C 1
ATOM 546 O O . PHE A 1 72 ? 3.893 11.638 -8.967 1.00 71.56 72 PHE A O 1
ATOM 553 N N . ILE A 1 73 ? 2.751 10.101 -7.785 1.00 73.31 73 ILE A N 1
ATOM 554 C CA . ILE A 1 73 ? 1.864 9.704 -8.885 1.00 73.31 73 ILE A CA 1
ATOM 555 C C . ILE A 1 73 ? 1.028 10.899 -9.341 1.00 73.31 73 ILE A C 1
ATOM 557 O O . ILE A 1 73 ? 1.040 11.210 -10.527 1.00 73.31 73 ILE A O 1
ATOM 561 N N . GLU A 1 74 ? 0.367 11.608 -8.421 1.00 73.75 74 GLU A N 1
ATOM 562 C CA . GLU A 1 74 ? -0.447 12.788 -8.751 1.00 73.75 74 GLU A CA 1
ATOM 563 C C . GLU A 1 74 ? 0.339 13.857 -9.524 1.00 73.75 74 GLU A C 1
ATOM 565 O O . GLU A 1 74 ? -0.183 14.431 -10.477 1.00 73.75 74 GLU A O 1
ATOM 570 N N . LEU A 1 75 ? 1.605 14.092 -9.162 1.00 74.25 75 LEU A N 1
ATOM 571 C CA . LEU A 1 75 ? 2.477 15.050 -9.849 1.00 74.25 75 LEU A CA 1
ATOM 572 C C . LEU A 1 75 ? 2.888 14.617 -11.266 1.00 74.25 75 LEU A C 1
ATOM 574 O O . LEU A 1 75 ? 3.275 15.471 -12.060 1.00 74.25 75 LEU A O 1
ATOM 578 N N . HIS A 1 76 ? 2.829 13.321 -11.580 1.00 71.62 76 HIS A N 1
ATOM 579 C CA . HIS A 1 76 ? 3.303 12.759 -12.850 1.00 71.62 76 HIS A CA 1
ATOM 580 C C . HIS A 1 76 ? 2.174 12.225 -13.744 1.00 71.62 76 HIS A C 1
ATOM 582 O O . HIS A 1 76 ? 2.445 11.696 -14.825 1.00 71.62 76 HIS A O 1
ATOM 588 N N . VAL A 1 77 ? 0.906 12.381 -13.347 1.00 77.31 77 VAL A N 1
ATOM 589 C CA . VAL A 1 77 ? -0.226 12.156 -14.254 1.00 77.31 77 VAL A CA 1
ATOM 590 C C . VAL A 1 77 ? -0.216 13.254 -15.318 1.00 77.31 77 VAL A C 1
ATOM 592 O O . VAL A 1 77 ? -0.366 14.435 -15.013 1.00 77.31 77 VAL A O 1
ATOM 595 N N . SER A 1 78 ? -0.034 12.864 -16.583 1.00 71.69 78 SER A N 1
ATOM 596 C CA . SER A 1 78 ? -0.068 13.815 -17.697 1.00 71.69 78 SER A CA 1
ATOM 597 C C . SER A 1 78 ? -1.458 14.457 -17.816 1.00 71.69 78 SER A C 1
ATOM 599 O O . SER A 1 78 ? -2.456 13.729 -17.812 1.00 71.69 78 SER A O 1
ATOM 601 N N . PRO A 1 79 ? -1.548 15.790 -17.972 1.00 72.31 79 PRO A N 1
ATOM 602 C CA . PRO A 1 79 ? -2.813 16.476 -18.229 1.00 72.31 79 PRO A CA 1
ATOM 603 C C . PRO A 1 79 ? -3.319 16.279 -19.670 1.00 72.31 79 PRO A C 1
ATOM 605 O O . PRO A 1 79 ? -4.467 16.606 -19.965 1.00 72.31 79 PRO A O 1
ATOM 608 N N . GLU A 1 80 ? -2.476 15.765 -20.571 1.00 79.06 80 GLU A N 1
ATOM 609 C CA . GLU A 1 80 ? -2.812 15.562 -21.981 1.00 79.06 80 GLU A CA 1
ATOM 610 C C . GLU A 1 80 ? -3.662 14.298 -22.190 1.00 79.06 80 GLU A C 1
ATOM 612 O O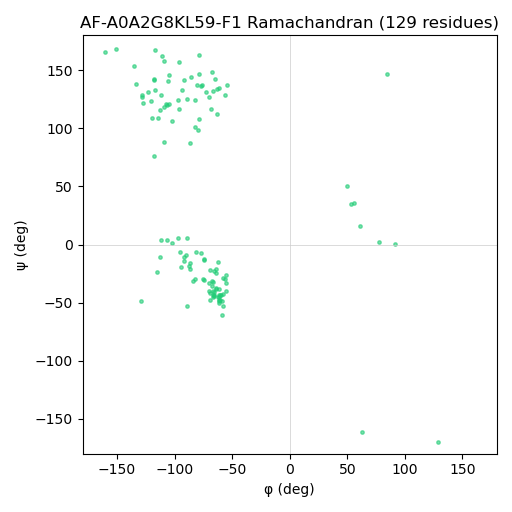 . GLU A 1 80 ? -3.461 13.297 -21.499 1.00 79.06 80 GLU A O 1
ATOM 617 N N . PRO A 1 81 ? -4.586 14.283 -23.168 1.00 69.44 81 PRO A N 1
ATOM 618 C CA . PRO A 1 81 ? -5.374 13.101 -23.485 1.00 69.44 81 PRO A CA 1
ATOM 619 C C . PRO A 1 81 ? -4.474 11.956 -23.965 1.00 69.44 81 PRO A C 1
ATOM 621 O O . PRO A 1 81 ? -3.882 11.988 -25.043 1.00 69.44 81 PRO A O 1
ATOM 624 N N . ILE A 1 82 ? -4.401 10.909 -23.148 1.00 80.69 82 ILE A N 1
ATOM 625 C CA . ILE A 1 82 ? -3.596 9.719 -23.406 1.00 80.69 82 ILE A CA 1
ATOM 626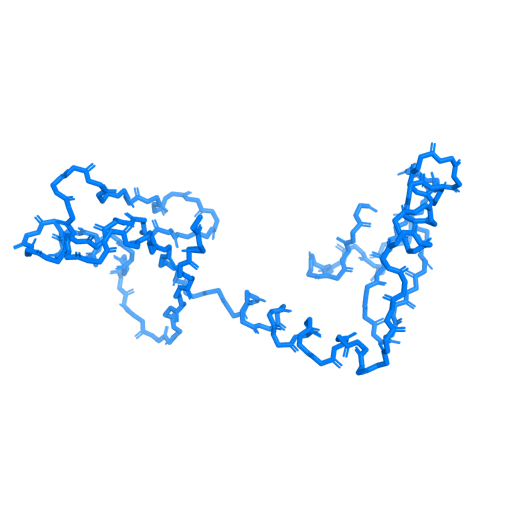 C C . ILE A 1 82 ? -4.444 8.651 -24.104 1.00 80.69 82 ILE A C 1
ATOM 628 O O . ILE A 1 82 ? -5.524 8.289 -23.636 1.00 80.69 82 ILE A O 1
ATOM 632 N N . ASN A 1 83 ? -3.920 8.052 -25.178 1.00 86.38 83 ASN A N 1
ATOM 633 C CA . ASN A 1 83 ? -4.469 6.802 -25.699 1.00 86.38 83 ASN A CA 1
ATOM 634 C C . ASN A 1 83 ? -3.973 5.617 -24.853 1.00 86.38 83 ASN A C 1
ATOM 636 O O . ASN A 1 83 ? -2.870 5.105 -25.057 1.00 86.38 83 ASN A O 1
ATOM 640 N N . TYR A 1 84 ? -4.807 5.167 -23.914 1.00 83.00 84 TYR A N 1
ATOM 641 C CA . TYR A 1 84 ? -4.485 4.046 -23.026 1.00 83.00 84 TYR A CA 1
ATOM 642 C C . TYR A 1 84 ? -4.167 2.742 -23.771 1.00 83.00 84 TYR A C 1
ATOM 644 O O . TYR A 1 84 ? -3.376 1.948 -23.274 1.00 83.00 84 TYR A O 1
ATOM 652 N N . GLY A 1 85 ? -4.729 2.524 -24.966 1.00 84.62 85 GL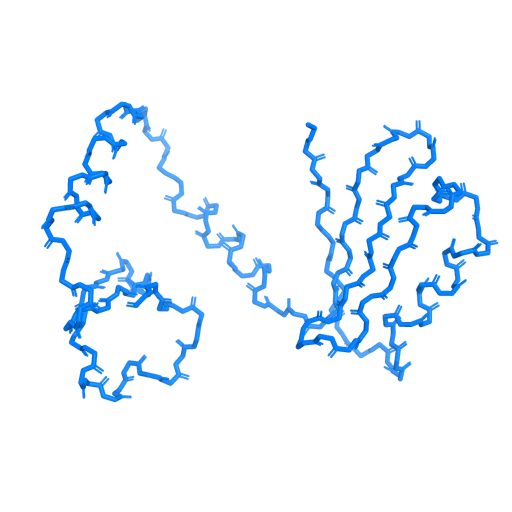Y A N 1
ATOM 653 C CA . GLY A 1 85 ? -4.435 1.342 -25.777 1.00 84.62 85 GLY A CA 1
ATOM 654 C C . GLY A 1 85 ? -2.988 1.320 -26.270 1.00 84.62 85 GLY A C 1
ATOM 655 O O . GLY A 1 85 ? -2.316 0.300 -26.153 1.00 84.62 85 GLY A O 1
ATOM 656 N N . VAL A 1 86 ? -2.482 2.459 -26.753 1.00 86.44 86 VAL A N 1
ATOM 657 C CA . VAL A 1 86 ? -1.082 2.592 -27.196 1.00 86.44 86 VAL A CA 1
ATOM 658 C C . VAL A 1 86 ? -0.120 2.442 -26.017 1.00 86.44 86 VAL A C 1
ATOM 660 O O . VAL A 1 86 ? 0.861 1.708 -26.129 1.00 86.44 86 VAL A O 1
ATOM 663 N N . LEU A 1 87 ? -0.421 3.066 -24.870 1.00 83.50 87 LEU A N 1
ATOM 664 C CA . LEU A 1 87 ? 0.390 2.890 -23.661 1.00 83.50 87 LEU A CA 1
ATOM 665 C C . LEU A 1 87 ? 0.419 1.437 -23.187 1.00 83.50 87 LEU A C 1
ATOM 667 O O . LEU A 1 87 ? 1.481 0.938 -22.829 1.00 83.50 87 LEU A O 1
ATOM 671 N N . LEU A 1 88 ? -0.728 0.756 -23.185 1.00 82.94 88 LEU A N 1
ATOM 672 C CA . LEU A 1 88 ? -0.822 -0.622 -22.714 1.00 82.94 88 LEU A CA 1
ATOM 673 C C . LEU A 1 88 ? -0.052 -1.586 -23.625 1.00 82.94 88 LEU A C 1
ATOM 675 O O . LEU A 1 88 ? 0.634 -2.477 -23.129 1.00 82.94 88 LEU A O 1
ATOM 679 N N . ILE A 1 89 ? -0.117 -1.384 -24.945 1.00 90.81 89 ILE A N 1
ATOM 680 C CA . ILE A 1 89 ? 0.686 -2.153 -25.905 1.00 90.81 89 ILE A CA 1
ATOM 681 C C . ILE A 1 89 ? 2.179 -1.920 -25.651 1.00 90.81 89 ILE A C 1
ATOM 683 O O . ILE A 1 89 ? 2.917 -2.892 -25.523 1.00 90.81 89 ILE A O 1
ATOM 687 N N . GLY A 1 90 ? 2.613 -0.664 -25.502 1.00 86.06 90 GLY A N 1
ATOM 688 C CA . GLY A 1 90 ? 4.012 -0.345 -25.197 1.00 86.06 90 GLY A CA 1
ATOM 689 C C . GLY A 1 90 ? 4.481 -0.920 -23.857 1.00 86.06 90 GLY A C 1
ATOM 690 O O . GLY A 1 90 ? 5.593 -1.431 -23.760 1.00 86.06 90 GLY A O 1
ATOM 691 N N . PHE A 1 91 ? 3.620 -0.914 -22.835 1.00 87.69 91 PHE A N 1
ATOM 692 C CA . PHE A 1 91 ? 3.887 -1.551 -21.544 1.00 87.69 91 PHE A CA 1
ATOM 693 C C . PHE A 1 91 ? 4.099 -3.062 -21.700 1.00 87.69 91 PHE A C 1
ATOM 695 O O . PHE A 1 91 ? 5.085 -3.602 -21.197 1.00 87.69 91 PHE A O 1
ATOM 702 N N . PHE A 1 92 ? 3.209 -3.752 -22.419 1.00 89.56 92 PHE A N 1
ATOM 703 C CA . PHE A 1 92 ? 3.347 -5.190 -22.653 1.00 89.56 92 PHE A CA 1
ATOM 704 C C . PHE A 1 92 ? 4.537 -5.539 -23.540 1.00 89.56 92 PHE A C 1
ATOM 706 O O . PHE A 1 92 ? 5.172 -6.558 -23.304 1.00 89.56 92 PHE A O 1
ATOM 713 N N . GLU A 1 93 ? 4.867 -4.721 -24.533 1.00 94.25 93 GLU A N 1
ATOM 714 C CA . GLU A 1 93 ? 6.052 -4.930 -25.362 1.00 94.25 93 GLU A CA 1
ATOM 715 C C . GLU A 1 93 ? 7.337 -4.748 -24.542 1.00 94.25 93 GLU A C 1
ATOM 717 O O . GLU A 1 93 ? 8.238 -5.591 -24.591 1.00 94.25 93 GLU A O 1
ATOM 722 N N . LEU A 1 94 ? 7.399 -3.691 -23.725 1.00 91.00 94 LEU A N 1
ATOM 723 C CA . LEU A 1 94 ? 8.524 -3.441 -22.834 1.00 91.00 94 LEU A CA 1
ATOM 724 C C . LEU A 1 94 ? 8.717 -4.608 -21.864 1.00 91.00 94 LEU A C 1
ATOM 726 O O . LEU A 1 94 ? 9.758 -5.252 -21.904 1.00 91.00 94 LEU A O 1
ATOM 730 N N . TYR A 1 95 ? 7.726 -4.922 -21.031 1.00 88.69 95 TYR A N 1
ATOM 731 C CA . TYR A 1 95 ? 7.869 -5.962 -20.007 1.00 88.69 95 TYR A CA 1
ATOM 732 C C . TYR A 1 95 ? 7.811 -7.388 -20.576 1.00 88.69 95 TYR A C 1
ATOM 734 O O . TYR A 1 95 ? 8.439 -8.295 -20.048 1.00 88.69 95 TYR A O 1
ATOM 742 N N . GLY A 1 96 ? 7.090 -7.624 -21.667 1.00 87.44 96 GLY A N 1
ATOM 743 C CA . GLY A 1 96 ? 6.937 -8.962 -22.241 1.00 87.44 96 GLY A CA 1
ATOM 744 C C . GLY A 1 96 ? 8.093 -9.398 -23.139 1.00 87.44 96 GLY A C 1
ATOM 745 O O . GLY A 1 96 ? 8.349 -10.597 -23.242 1.00 87.44 96 GLY A O 1
ATOM 746 N N . VAL A 1 97 ? 8.774 -8.455 -23.799 1.00 92.50 97 VAL A N 1
ATOM 747 C CA . VAL A 1 97 ? 9.766 -8.770 -24.843 1.00 92.50 97 VAL A CA 1
ATOM 748 C C . VAL A 1 97 ? 11.097 -8.068 -24.605 1.00 92.50 97 VAL A C 1
ATOM 750 O O . VAL A 1 97 ? 12.146 -8.708 -24.675 1.00 92.50 97 VAL A O 1
ATOM 753 N N . ASN A 1 98 ? 11.074 -6.765 -24.329 1.00 92.38 98 ASN A N 1
ATOM 754 C CA . ASN A 1 98 ? 12.279 -5.940 -24.432 1.00 92.38 98 ASN A CA 1
ATOM 755 C C . ASN A 1 98 ? 13.044 -5.774 -23.108 1.00 92.38 98 ASN A C 1
ATOM 757 O O . ASN A 1 98 ? 14.226 -5.427 -23.125 1.00 92.38 98 ASN A O 1
ATOM 761 N N . PHE A 1 99 ? 12.408 -6.008 -21.958 1.00 91.94 99 PHE A N 1
ATOM 762 C CA . PHE A 1 99 ? 13.010 -5.739 -20.657 1.00 91.94 99 PHE A CA 1
ATOM 763 C C . PHE A 1 99 ? 13.926 -6.875 -20.192 1.00 91.94 99 PHE A C 1
ATOM 765 O O . PHE A 1 99 ? 13.525 -8.032 -20.056 1.00 91.94 99 PHE A O 1
ATOM 772 N N . ASN A 1 100 ? 15.179 -6.535 -19.884 1.00 91.12 100 ASN A N 1
ATOM 773 C CA . ASN A 1 100 ? 16.144 -7.490 -19.356 1.00 91.12 100 ASN A CA 1
ATOM 774 C C . ASN A 1 100 ? 16.043 -7.595 -17.829 1.00 91.12 100 ASN A C 1
ATOM 776 O O . ASN A 1 100 ? 16.800 -6.961 -17.093 1.00 91.12 100 ASN A O 1
ATOM 780 N N . TYR A 1 101 ? 15.164 -8.479 -17.366 1.00 86.00 101 TYR A N 1
ATOM 781 C CA . TYR A 1 101 ? 14.919 -8.735 -15.943 1.00 86.00 101 TYR A CA 1
ATOM 782 C C 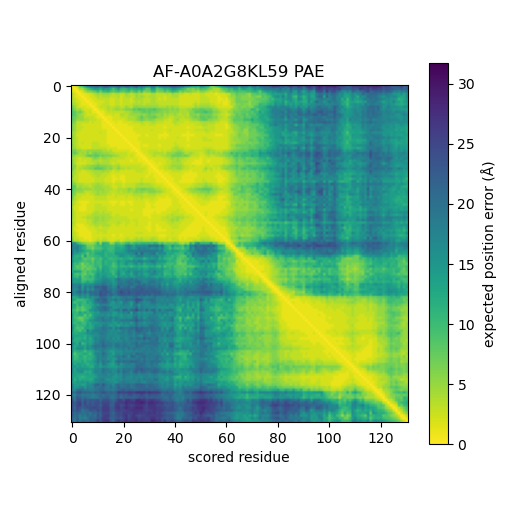. TYR A 1 101 ? 16.159 -9.121 -15.126 1.00 86.00 101 TYR A C 1
ATOM 784 O O . TYR A 1 101 ? 16.185 -8.907 -13.911 1.00 86.00 101 TYR A O 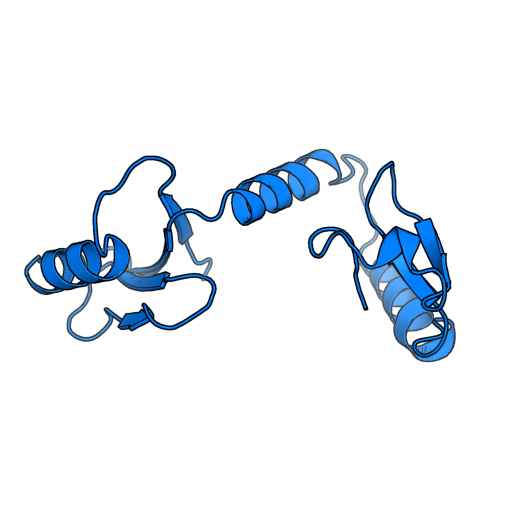1
ATOM 792 N N . PHE A 1 102 ? 17.180 -9.697 -15.767 1.00 86.31 102 PHE A N 1
ATOM 793 C CA . PHE A 1 102 ? 18.377 -10.181 -15.080 1.00 86.31 102 PHE A CA 1
ATOM 794 C C . PHE A 1 102 ? 19.411 -9.086 -14.842 1.00 86.31 102 PHE A C 1
ATOM 796 O O . PHE A 1 102 ? 20.147 -9.156 -13.862 1.00 86.31 102 PHE A O 1
ATOM 803 N N . LYS A 1 103 ? 19.494 -8.100 -15.739 1.00 89.50 103 LYS A N 1
ATOM 804 C CA . LYS A 1 103 ? 20.587 -7.117 -15.734 1.00 89.50 103 LYS A CA 1
ATOM 805 C C . LYS A 1 103 ? 20.137 -5.693 -15.461 1.00 89.50 103 LYS A C 1
ATOM 807 O O . LYS A 1 103 ? 20.957 -4.898 -15.017 1.00 89.50 103 LYS A O 1
ATOM 812 N N . THR A 1 104 ? 18.878 -5.369 -15.717 1.00 87.75 104 THR A N 1
ATOM 813 C CA . THR A 1 104 ? 18.391 -3.991 -15.709 1.00 87.75 104 THR A CA 1
ATOM 814 C C . THR A 1 104 ? 17.352 -3.809 -14.618 1.00 87.75 104 THR A C 1
ATOM 816 O O . THR A 1 104 ? 16.446 -4.631 -14.503 1.00 87.75 104 THR A O 1
ATOM 819 N N . GLY A 1 105 ? 17.490 -2.741 -13.836 1.00 87.94 105 GLY A N 1
ATOM 820 C CA . GLY A 1 105 ? 16.434 -2.218 -12.977 1.00 87.94 105 GLY A CA 1
ATOM 821 C C . GLY A 1 105 ? 15.922 -0.873 -13.484 1.00 87.94 105 GLY A C 1
ATOM 822 O O . GLY A 1 105 ? 16.567 -0.216 -14.309 1.00 87.94 105 GLY A O 1
ATOM 823 N N . ILE A 1 106 ? 14.738 -0.483 -13.018 1.00 87.31 106 ILE A N 1
ATOM 824 C CA . ILE A 1 106 ? 14.107 0.802 -13.340 1.00 87.31 106 ILE A CA 1
ATOM 825 C C . ILE A 1 106 ? 14.073 1.647 -12.076 1.00 87.31 106 ILE A C 1
ATOM 827 O O . ILE A 1 106 ? 13.582 1.178 -11.050 1.00 87.31 106 ILE A O 1
ATOM 831 N N . THR A 1 107 ? 14.560 2.884 -12.159 1.00 82.19 107 THR A N 1
ATOM 832 C CA . THR A 1 107 ? 14.284 3.912 -11.154 1.00 82.19 107 THR A CA 1
ATOM 833 C C . THR A 1 107 ? 13.267 4.910 -11.680 1.00 82.19 107 THR A C 1
ATOM 835 O O . THR A 1 107 ? 13.244 5.200 -12.875 1.00 82.19 107 THR A O 1
ATOM 838 N N . VAL A 1 108 ? 12.419 5.434 -10.798 1.00 78.12 108 VAL A N 1
ATOM 839 C CA . VAL A 1 108 ? 11.507 6.555 -11.093 1.00 78.12 108 VAL A CA 1
ATOM 840 C C . VAL A 1 108 ? 12.013 7.890 -10.532 1.00 78.12 108 VAL A C 1
ATOM 842 O O . VAL A 1 108 ? 11.369 8.921 -10.706 1.00 78.12 108 VAL A O 1
ATOM 845 N N . GLU A 1 109 ? 13.180 7.907 -9.887 1.00 76.62 109 GLU A N 1
ATOM 846 C CA . GLU A 1 109 ? 13.800 9.142 -9.396 1.00 76.62 109 GLU A CA 1
ATOM 847 C C . GLU A 1 109 ? 14.256 10.054 -10.537 1.00 76.62 109 GLU A C 1
ATOM 849 O O . GLU A 1 109 ? 14.679 9.591 -11.594 1.00 76.62 109 GLU A O 1
ATOM 854 N N . ASN A 1 110 ? 14.213 11.371 -10.303 1.00 77.69 110 ASN A N 1
ATOM 855 C CA . ASN A 1 110 ? 14.717 12.395 -11.228 1.00 77.69 110 ASN A CA 1
ATOM 856 C C . ASN A 1 110 ? 14.159 12.283 -12.667 1.00 77.69 110 ASN A C 1
ATOM 858 O O . ASN A 1 110 ? 14.868 12.568 -13.629 1.00 77.69 110 ASN A O 1
ATOM 862 N N . GLY A 1 111 ? 12.894 11.871 -12.821 1.00 75.69 111 GLY A N 1
ATOM 863 C CA . GLY A 1 111 ? 12.252 11.669 -14.131 1.00 75.69 111 GLY A CA 1
ATOM 864 C C . GLY A 1 111 ? 12.380 10.247 -14.692 1.00 75.69 111 GLY A C 1
ATOM 865 O O . GLY A 1 111 ? 11.838 9.965 -15.758 1.00 75.69 111 GLY A O 1
ATOM 866 N N . GLY A 1 112 ? 13.035 9.354 -13.950 1.00 82.69 112 GLY A N 1
ATOM 867 C CA . GLY A 1 112 ? 13.151 7.929 -14.220 1.00 82.69 112 GLY A CA 1
ATOM 868 C C . GLY A 1 112 ? 14.281 7.549 -15.177 1.00 82.69 112 GLY A C 1
ATOM 869 O O . GLY A 1 112 ? 14.638 8.289 -16.092 1.00 82.69 112 GLY A O 1
ATOM 870 N N . SER A 1 113 ? 14.874 6.376 -14.960 1.00 86.81 113 SER A N 1
ATOM 871 C CA . SER A 1 113 ? 15.953 5.843 -15.798 1.00 86.81 113 SER A CA 1
ATOM 872 C C . SER A 1 113 ? 16.124 4.329 -15.636 1.00 86.81 113 SER A C 1
ATOM 874 O O . SER A 1 113 ? 15.602 3.714 -14.705 1.00 86.81 113 SER A O 1
ATOM 876 N N . TYR A 1 114 ? 16.863 3.718 -16.564 1.00 89.94 114 TYR A N 1
ATOM 877 C CA . TYR A 1 114 ? 17.341 2.342 -16.430 1.00 89.94 114 TYR A CA 1
ATOM 878 C C . TYR A 1 114 ? 18.725 2.330 -15.783 1.00 89.94 114 TYR A C 1
ATOM 880 O O . TYR A 1 114 ? 19.573 3.150 -16.142 1.00 89.94 114 TYR A O 1
ATOM 888 N N . PHE A 1 115 ? 18.989 1.361 -14.909 1.00 87.88 115 PHE A N 1
ATOM 889 C CA . PHE A 1 115 ? 20.312 1.160 -14.314 1.00 87.88 115 PHE A CA 1
ATOM 890 C C . PHE A 1 115 ? 20.719 -0.329 -14.321 1.00 87.88 115 PHE A C 1
ATOM 892 O O . PHE A 1 115 ? 19.850 -1.208 -14.341 1.00 87.88 115 PHE A O 1
ATOM 899 N N . PRO A 1 116 ? 22.026 -0.655 -14.325 1.00 89.62 116 PRO A N 1
ATOM 900 C CA . PRO A 1 116 ? 22.502 -2.030 -14.182 1.00 89.62 116 PRO A CA 1
ATOM 901 C C . PRO A 1 116 ? 22.335 -2.534 -12.743 1.00 89.62 116 PRO A C 1
ATOM 903 O O . PRO A 1 116 ? 22.794 -1.891 -11.806 1.00 89.62 116 PRO A O 1
ATOM 906 N N . LYS A 1 117 ? 21.761 -3.724 -12.545 1.00 83.75 117 LYS A N 1
ATOM 907 C CA . LYS A 1 117 ? 21.559 -4.312 -11.201 1.00 83.75 117 LYS A CA 1
ATOM 908 C C . LYS A 1 117 ? 22.851 -4.624 -10.445 1.00 83.75 117 LYS A C 1
ATOM 910 O O . LYS A 1 117 ? 22.827 -4.777 -9.230 1.00 83.75 117 LYS A O 1
ATOM 915 N N . GLU A 1 118 ? 23.961 -4.755 -11.161 1.00 84.50 118 GLU A N 1
ATOM 916 C CA . GLU A 1 118 ? 25.288 -4.951 -10.570 1.00 84.50 118 GLU A CA 1
ATOM 917 C C . GLU A 1 118 ? 25.868 -3.670 -9.952 1.00 84.50 118 GLU A C 1
ATOM 919 O O . GLU A 1 118 ? 26.827 -3.739 -9.184 1.00 84.50 118 GLU A O 1
ATOM 924 N N . ASP A 1 119 ? 25.271 -2.510 -10.237 1.00 81.50 119 ASP A N 1
ATOM 925 C CA . ASP A 1 119 ? 25.666 -1.246 -9.638 1.00 81.50 119 ASP A CA 1
ATOM 926 C C . ASP A 1 119 ? 25.028 -1.083 -8.249 1.00 81.50 119 ASP A C 1
ATOM 928 O O . ASP A 1 119 ? 23.857 -0.726 -8.088 1.00 81.50 119 ASP A O 1
ATOM 932 N N . ALA A 1 120 ? 25.832 -1.350 -7.218 1.00 66.12 120 ALA A N 1
ATOM 933 C CA . ALA A 1 120 ? 25.416 -1.272 -5.822 1.00 66.12 120 ALA A CA 1
ATOM 934 C C . ALA A 1 120 ? 24.996 0.141 -5.375 1.00 66.12 120 ALA A C 1
ATOM 936 O O . ALA A 1 120 ? 24.348 0.262 -4.335 1.00 66.12 120 ALA A O 1
ATOM 937 N N . SER A 1 121 ? 25.318 1.195 -6.137 1.00 71.62 121 SER A N 1
ATOM 938 C CA . SER A 1 121 ? 24.904 2.569 -5.813 1.00 71.62 121 SER A CA 1
ATOM 939 C C . SER A 1 121 ? 23.388 2.779 -5.891 1.00 71.62 121 SER A C 1
ATOM 941 O O . SER A 1 121 ? 22.860 3.649 -5.204 1.00 71.62 121 SER A O 1
ATOM 943 N N . PHE A 1 122 ? 22.680 1.935 -6.648 1.00 64.75 122 PHE A N 1
ATOM 944 C CA . PHE A 1 122 ? 21.222 1.965 -6.774 1.00 64.75 122 PHE A CA 1
ATOM 945 C C . PHE A 1 122 ? 20.513 0.989 -5.829 1.00 64.75 122 PHE A C 1
ATOM 947 O O . PHE A 1 122 ? 19.296 1.019 -5.734 1.00 64.75 122 PHE A O 1
ATOM 954 N N . MET A 1 123 ? 21.235 0.128 -5.103 1.00 57.78 123 MET A N 1
ATOM 955 C CA . MET A 1 123 ? 20.646 -0.897 -4.220 1.00 57.78 123 MET A CA 1
ATOM 956 C C . MET A 1 123 ? 20.215 -0.360 -2.843 1.00 57.78 123 MET A C 1
ATOM 958 O O . MET A 1 123 ? 19.632 -1.099 -2.047 1.00 57.78 123 MET A O 1
ATOM 962 N N . THR A 1 124 ? 20.519 0.900 -2.527 1.00 54.38 124 THR A N 1
ATOM 963 C CA . THR A 1 124 ? 20.337 1.468 -1.184 1.00 54.38 124 THR A CA 1
ATOM 964 C C . THR A 1 124 ? 18.956 2.057 -0.917 1.00 54.38 124 THR A C 1
ATOM 966 O O . THR A 1 124 ? 18.593 2.163 0.255 1.00 54.38 124 THR A O 1
ATOM 969 N N . ASP A 1 125 ? 18.164 2.374 -1.946 1.00 48.78 125 ASP A N 1
ATOM 970 C CA . ASP A 1 125 ? 16.855 3.012 -1.767 1.00 48.78 125 ASP A CA 1
ATOM 971 C C . ASP A 1 125 ? 15.710 2.154 -2.319 1.00 48.78 125 ASP A C 1
ATOM 973 O O . ASP A 1 125 ? 15.548 1.953 -3.517 1.00 48.78 125 ASP A O 1
ATOM 977 N N . ARG A 1 126 ? 14.899 1.586 -1.420 1.00 52.44 126 ARG A N 1
ATOM 978 C CA . ARG A 1 126 ? 13.844 0.615 -1.777 1.00 52.44 126 ARG A CA 1
ATOM 979 C C . ARG A 1 126 ? 12.594 1.250 -2.393 1.00 52.44 126 ARG A C 1
ATOM 981 O O . ARG A 1 126 ? 11.702 0.515 -2.806 1.00 52.44 126 ARG A O 1
ATOM 988 N N . PHE A 1 127 ? 12.497 2.578 -2.412 1.00 49.41 127 PHE A N 1
ATOM 989 C CA . PHE A 1 127 ? 11.282 3.301 -2.813 1.00 49.41 127 PHE A CA 1
ATOM 990 C C . PHE A 1 127 ? 11.236 3.669 -4.292 1.00 49.41 127 PHE A C 1
ATOM 992 O O . PHE A 1 127 ? 10.172 4.011 -4.803 1.00 49.41 127 PHE A O 1
ATOM 999 N N . SER A 1 128 ? 12.366 3.568 -4.979 1.00 50.72 128 SER A N 1
ATOM 1000 C CA . SER A 1 128 ? 12.517 4.017 -6.355 1.00 50.72 128 SER A CA 1
ATOM 1001 C C . SER A 1 128 ? 12.740 2.886 -7.345 1.00 50.72 128 SER A C 1
ATOM 1003 O O . SER A 1 128 ? 12.601 3.119 -8.537 1.00 50.72 128 SER A O 1
ATOM 1005 N N . LEU A 1 129 ? 13.002 1.663 -6.878 1.00 53.94 129 LEU A N 1
ATOM 1006 C CA . LEU A 1 129 ? 13.385 0.534 -7.721 1.00 53.94 129 LEU A CA 1
ATOM 1007 C C . LEU A 1 129 ? 12.172 -0.336 -8.067 1.00 53.94 129 LEU A C 1
ATOM 1009 O O . LEU A 1 129 ? 11.578 -0.982 -7.202 1.00 53.94 129 LEU A O 1
ATOM 1013 N N . LEU A 1 130 ? 11.837 -0.407 -9.351 1.00 57.09 130 LEU A N 1
ATOM 1014 C CA . LEU A 1 130 ? 10.911 -1.394 -9.899 1.00 57.09 130 LEU A CA 1
ATOM 1015 C C . LEU A 1 130 ? 11.725 -2.489 -10.600 1.00 57.09 130 LEU A C 1
ATOM 1017 O O . LEU A 1 130 ? 12.254 -2.276 -11.689 1.00 57.09 130 LEU A O 1
ATOM 1021 N N . CYS A 1 131 ? 11.769 -3.645 -9.926 1.00 52.31 131 CYS A N 1
ATOM 1022 C CA . CYS A 1 131 ? 12.395 -4.925 -10.288 1.00 52.31 131 CYS A CA 1
ATOM 1023 C C . CYS A 1 131 ? 13.907 -4.952 -10.513 1.00 52.31 131 CYS A C 1
ATOM 1025 O O . CYS A 1 131 ? 14.452 -4.258 -11.388 1.00 52.31 131 CYS A O 1
#

Foldseek 3Di:
DDAAEAEDADCCDPPNQVVVLVVVQPDQQFDHPFWDWDSPDPWTWIWGQGPPPRHIYIYTYHCPLVVVVVVVVVVPPDPDDDDVVVVVVVVCCQVVPNDDPQFWWWFPPPNIDIDGPVPCVPVPDPRGTDD

pLDDT: mean 82.29, std 12.38, range [48.78, 95.94]

Organism: Stichopus japonicus (NCBI:txid307972)

InterPro domains:
  IPR002058 PAP/25A-associated [PF03828] (83-123)
  IPR043519 Nucleotidyltransferase superfamily [G3DSA:3.30.460.10] (1-65)
  IPR043519 Nucleotidyltransferase superfamily [SSF81301] (2-63)
  IPR045862 Nucleotidyltransferase Trf4-like [PTHR23092] (75-131)
  IPR054708 Poly(A) RNA polymerase, mitochondrial-like, central palm domain [PF22600] (17-73)

Sequence (131 aa):
MCDIDLVFLGDLGDNPCRRLGEELKNCALPSQGTIKVLDKATVPIVKLTDAFTQIRVDISFNVKTTTECAKFIELHVSPEPINYGVLLIGFFELYGVNFNYFKTGITVENGGSYFPKEDASFMTDRFSLLC

Radius of gyration: 19.59 Å; Cα contacts (8 Å, |Δi|>4): 162; chains: 1; bounding box: 49×27×49 Å

Secondary structure (DSSP, 8-state):
---EEEEE-S---S-HHHHHHHHHHTSSSBPTT--EEE-SSSS-EEEEEBTTT--EEEEEES-HHHHHHHHHHHHHS-SS---HHHHHHHHHHIIIII--TTTEEEE-GGG-EEEETT-GGGTT-TTTEE-

Solvent-accessible surface area (backbone atoms only — not comparable to full-atom values): 7914 Å² total; per-residue (Å²): 132,78,68,45,81,44,73,50,76,77,93,67,73,82,61,46,54,56,51,52,42,53,55,49,72,77,44,81,59,40,32,89,89,45,66,43,69,41,64,87,49,100,65,27,34,32,36,32,24,36,50,85,81,64,42,40,37,42,38,34,53,69,59,72,60,62,61,50,51,54,51,50,49,66,74,65,60,71,91,64,93,72,64,63,67,62,52,51,51,52,50,47,45,38,70,72,71,70,54,52,79,87,51,41,27,35,37,62,60,98,84,42,47,78,45,56,64,85,46,66,88,67,72,78,53,85,89,41,60,57,101

Mean predicted aligned error: 10.77 Å